Protein AF-A0A1Q3Z375-F1 (afdb_monomer_lite)

Secondary structure (DSSP, 8-state):
-EEEPTTSSEEEEEEEE-SS---TTHHHHHHHHHHHHHHTT-EEEEEETT--HHHHHHHHHHHHHTTT--

Structure (mmCIF, N/CA/C/O backbone):
data_AF-A0A1Q3Z375-F1
#
_entry.id   AF-A0A1Q3Z375-F1
#
loop_
_atom_site.group_PDB
_atom_site.id
_atom_site.type_symbol
_atom_site.label_atom_id
_atom_site.label_alt_id
_atom_site.label_comp_id
_atom_site.label_asym_id
_atom_site.label_entity_id
_atom_site.label_seq_id
_atom_site.pdbx_PDB_ins_code
_atom_site.Cartn_x
_atom_site.Cartn_y
_atom_site.Cartn_z
_atom_site.occupancy
_atom_site.B_iso_or_equiv
_atom_site.auth_seq_id
_atom_site.auth_comp_id
_atom_site.auth_asym_id
_atom_site.auth_atom_id
_atom_site.pdbx_PDB_model_num
ATOM 1 N N . MET A 1 1 ? -5.570 -3.285 -7.012 1.00 91.50 1 MET A N 1
ATOM 2 C CA . MET A 1 1 ? -6.271 -4.319 -6.213 1.00 91.50 1 MET A CA 1
ATOM 3 C C . MET A 1 1 ? -6.643 -3.743 -4.851 1.00 91.50 1 MET A C 1
ATOM 5 O O . MET A 1 1 ? -5.908 -2.897 -4.358 1.00 91.50 1 MET A O 1
ATOM 9 N N . LEU A 1 2 ? -7.749 -4.180 -4.241 1.00 95.31 2 LEU A N 1
ATOM 10 C CA . LEU A 1 2 ? -8.131 -3.793 -2.877 1.00 95.31 2 LEU A CA 1
ATOM 11 C C . LEU A 1 2 ? -8.129 -5.013 -1.954 1.00 95.31 2 LEU A C 1
ATOM 13 O O . LEU A 1 2 ? -8.591 -6.082 -2.343 1.00 95.31 2 LEU A O 1
ATOM 17 N N . VAL A 1 3 ? -7.652 -4.827 -0.728 1.00 95.44 3 VAL A N 1
ATOM 18 C CA . VAL A 1 3 ? -7.875 -5.746 0.389 1.00 95.44 3 VAL A CA 1
ATOM 19 C C . VAL A 1 3 ? -9.035 -5.199 1.204 1.00 95.44 3 VAL A C 1
ATOM 21 O O . VAL A 1 3 ? -9.017 -4.036 1.623 1.00 95.44 3 VAL A O 1
ATOM 24 N N . ILE A 1 4 ? -10.040 -6.040 1.412 1.00 95.38 4 ILE A N 1
ATOM 25 C CA . ILE A 1 4 ? -11.273 -5.692 2.112 1.00 95.38 4 ILE A CA 1
ATOM 26 C C . ILE A 1 4 ? -11.216 -6.271 3.526 1.00 95.38 4 ILE A C 1
ATOM 28 O O . ILE A 1 4 ? -10.843 -7.428 3.717 1.00 95.38 4 ILE A O 1
ATOM 32 N N . GLY A 1 5 ? -11.535 -5.440 4.515 1.00 92.38 5 GLY A N 1
ATOM 33 C CA . GLY A 1 5 ? -11.640 -5.840 5.911 1.00 92.38 5 GLY A CA 1
ATOM 34 C C . GLY A 1 5 ? -12.899 -6.660 6.186 1.00 92.38 5 GLY A C 1
ATOM 35 O O . GLY A 1 5 ? -13.792 -6.784 5.350 1.00 92.38 5 GLY A O 1
ATOM 36 N N . HIS A 1 6 ? -12.989 -7.200 7.399 1.00 92.69 6 HIS A N 1
ATOM 37 C CA . HIS A 1 6 ? -14.137 -8.005 7.828 1.00 92.69 6 HIS A CA 1
ATOM 38 C C . HIS A 1 6 ? -15.460 -7.216 7.868 1.00 92.69 6 HIS A C 1
ATOM 40 O O . HIS A 1 6 ? -16.530 -7.814 7.845 1.00 92.69 6 HIS A O 1
ATOM 46 N N . ASP A 1 7 ? -15.398 -5.885 7.940 1.00 93.81 7 ASP A N 1
ATOM 47 C CA . ASP A 1 7 ? -16.543 -4.969 7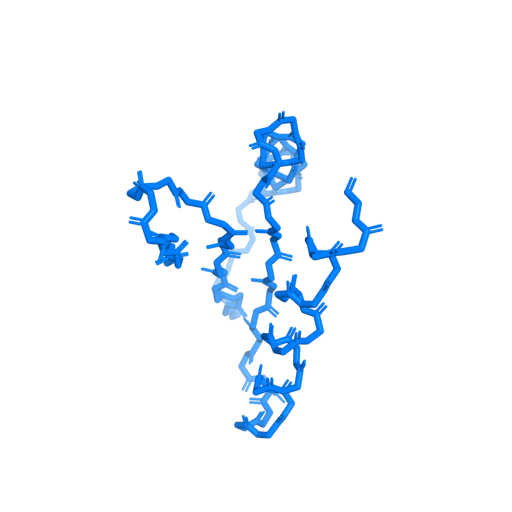.919 1.00 93.81 7 ASP A CA 1
ATOM 48 C C . ASP A 1 7 ? -16.981 -4.589 6.491 1.00 93.81 7 ASP A C 1
ATOM 50 O O . ASP A 1 7 ? -17.844 -3.731 6.305 1.00 93.81 7 ASP A O 1
ATOM 54 N N . GLY A 1 8 ? -16.371 -5.205 5.473 1.00 95.00 8 GLY A N 1
ATOM 55 C CA . GLY A 1 8 ? -16.654 -4.935 4.068 1.00 95.00 8 GLY A CA 1
ATOM 56 C C . GLY A 1 8 ? -16.020 -3.647 3.541 1.00 95.00 8 GLY A C 1
ATOM 57 O O . GLY A 1 8 ? -16.254 -3.290 2.385 1.00 95.00 8 GLY A O 1
ATOM 58 N N . ARG A 1 9 ? -15.204 -2.940 4.338 1.00 94.69 9 ARG A N 1
ATOM 59 C CA . ARG A 1 9 ? -14.548 -1.698 3.909 1.00 94.69 9 ARG A CA 1
ATOM 60 C C . ARG A 1 9 ? -13.122 -1.953 3.413 1.00 94.69 9 ARG A C 1
ATOM 62 O O . ARG A 1 9 ? -12.425 -2.813 3.955 1.00 94.69 9 ARG A O 1
ATOM 69 N N . PRO A 1 10 ? -12.635 -1.208 2.406 1.00 95.19 10 PRO A N 1
ATOM 70 C CA . PRO A 1 10 ? -11.240 -1.293 1.992 1.00 95.19 10 PRO A CA 1
ATOM 71 C C . PRO A 1 10 ? -10.295 -0.907 3.132 1.00 95.19 10 PRO A C 1
ATOM 73 O O . PRO A 1 10 ? -10.501 0.093 3.819 1.00 95.19 10 PRO A O 1
ATOM 76 N N . ILE A 1 11 ? -9.233 -1.689 3.320 1.00 95.44 11 ILE A N 1
ATOM 77 C CA . ILE A 1 11 ? -8.202 -1.416 4.334 1.00 95.44 11 ILE A CA 1
ATOM 78 C C . ILE A 1 11 ? -6.815 -1.198 3.728 1.00 95.44 11 ILE A C 1
ATOM 80 O O . ILE A 1 11 ? -5.984 -0.528 4.339 1.00 95.44 11 ILE A O 1
ATOM 84 N N . LEU A 1 12 ? -6.578 -1.719 2.522 1.00 96.12 12 LEU A N 1
ATOM 85 C CA . LEU A 1 12 ? -5.333 -1.557 1.781 1.00 96.12 12 LEU A CA 1
ATOM 86 C C . LEU A 1 12 ? -5.624 -1.540 0.277 1.00 96.12 12 LEU A C 1
ATOM 88 O O . LEU A 1 12 ? -6.309 -2.421 -0.239 1.00 96.12 12 LEU A O 1
ATOM 92 N N . ALA A 1 13 ? -5.068 -0.567 -0.428 1.00 96.81 13 ALA A N 1
ATOM 93 C CA . ALA A 1 13 ? -4.975 -0.541 -1.876 1.00 96.81 13 ALA A CA 1
ATOM 94 C C . ALA A 1 13 ? -3.567 -0.979 -2.292 1.00 96.81 13 ALA A C 1
ATOM 96 O O . ALA A 1 13 ? -2.578 -0.419 -1.827 1.00 96.81 13 ALA A O 1
ATOM 97 N N . VAL A 1 14 ? -3.490 -1.983 -3.164 1.00 95.50 14 VAL A N 1
ATOM 98 C CA . VAL A 1 14 ? -2.238 -2.480 -3.742 1.00 95.50 14 VAL A CA 1
ATOM 99 C C . VAL A 1 14 ? -2.208 -2.109 -5.216 1.00 95.50 14 VAL A C 1
ATOM 101 O O . VAL A 1 14 ? -3.119 -2.479 -5.969 1.00 95.50 14 VAL A O 1
ATOM 104 N N . GLU A 1 15 ? -1.172 -1.392 -5.625 1.00 93.44 15 GLU A N 1
ATOM 105 C CA . GLU A 1 15 ? -0.941 -1.001 -7.010 1.00 93.44 15 GLU A CA 1
ATOM 106 C C . GLU A 1 15 ? 0.368 -1.600 -7.507 1.00 93.44 15 GLU A C 1
ATOM 108 O O . GLU A 1 15 ? 1.406 -1.485 -6.861 1.00 93.44 15 GLU A O 1
ATOM 113 N N . PHE A 1 16 ? 0.291 -2.271 -8.651 1.00 91.38 16 PHE A N 1
ATOM 114 C CA . PHE A 1 16 ? 1.462 -2.785 -9.331 1.00 91.38 16 PHE A CA 1
ATOM 115 C C . PHE A 1 16 ? 1.980 -1.720 -10.297 1.00 91.38 16 PHE A C 1
ATOM 117 O O . PHE A 1 16 ? 1.247 -1.285 -11.186 1.00 91.38 16 PHE A O 1
ATOM 124 N N . GLN A 1 17 ? 3.224 -1.302 -10.097 1.00 85.38 17 GLN A N 1
ATOM 125 C CA . GLN A 1 17 ? 3.921 -0.313 -10.904 1.00 85.38 17 GLN A CA 1
ATOM 126 C C . GLN A 1 17 ? 4.848 -1.047 -11.877 1.00 85.38 17 GLN A C 1
ATOM 128 O O . GLN A 1 17 ? 5.961 -1.437 -11.522 1.00 85.38 17 GLN A O 1
ATOM 133 N N . GLY A 1 18 ? 4.358 -1.267 -13.098 1.00 76.06 18 GLY A N 1
ATOM 134 C CA . GLY A 1 18 ? 5.157 -1.811 -14.197 1.00 76.06 18 GLY A CA 1
ATOM 135 C C . GLY A 1 18 ? 5.922 -0.721 -14.957 1.00 76.06 18 GLY A C 1
ATOM 136 O O . GLY A 1 18 ? 5.689 0.473 -14.782 1.00 76.06 18 GLY A O 1
ATOM 137 N N . SER A 1 19 ? 6.798 -1.128 -15.874 1.00 66.06 19 SER A N 1
ATOM 138 C CA . SER A 1 19 ? 7.606 -0.229 -16.724 1.00 66.06 19 SER A CA 1
ATOM 139 C C . SER A 1 19 ? 6.833 0.484 -17.854 1.00 66.06 19 SER A C 1
ATOM 141 O O . SER A 1 19 ? 7.416 1.224 -18.650 1.00 66.06 19 SER A O 1
ATOM 143 N N . GLY A 1 20 ? 5.516 0.282 -17.944 1.00 61.69 20 GLY A N 1
ATOM 144 C CA . GLY A 1 20 ? 4.661 0.822 -19.000 1.00 61.69 20 GLY A CA 1
ATOM 145 C C . GLY A 1 20 ? 4.409 2.325 -18.864 1.00 61.69 20 GLY A C 1
ATOM 146 O O . GLY A 1 20 ? 3.555 2.740 -18.091 1.00 61.69 20 GLY A O 1
ATOM 147 N N . HIS A 1 21 ? 5.142 3.111 -19.658 1.00 53.91 21 HIS A N 1
ATOM 148 C CA . HIS A 1 21 ? 4.905 4.505 -20.056 1.00 53.91 21 HIS A CA 1
ATOM 149 C C . HIS A 1 21 ? 4.135 5.393 -19.063 1.00 53.91 21 HIS A C 1
ATOM 151 O O . HIS A 1 21 ? 2.911 5.530 -19.129 1.00 53.91 21 HIS A O 1
ATOM 157 N N . TYR A 1 22 ? 4.894 6.118 -18.238 1.00 56.34 22 TYR A N 1
ATOM 158 C CA . TYR A 1 22 ? 4.445 7.359 -17.609 1.00 56.34 22 TYR A CA 1
ATOM 159 C C . TYR A 1 22 ? 3.918 8.314 -18.692 1.00 56.34 22 TY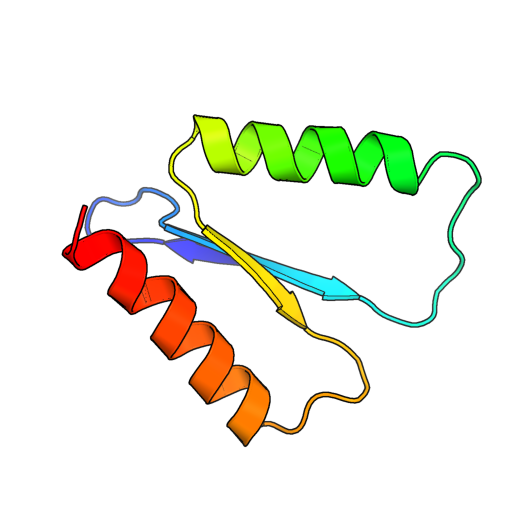R A C 1
ATOM 161 O O . TYR A 1 22 ? 4.683 8.983 -19.386 1.00 56.34 22 TYR A O 1
ATOM 169 N N . GLN A 1 23 ? 2.599 8.352 -18.873 1.00 64.69 23 GLN A N 1
ATOM 170 C CA . GLN A 1 23 ? 1.947 9.407 -19.644 1.00 64.69 23 GLN A CA 1
ATOM 171 C C . GLN A 1 23 ? 2.045 10.720 -18.857 1.00 64.69 23 GLN A C 1
ATOM 173 O O . GLN A 1 23 ? 2.072 10.709 -17.627 1.00 64.69 23 GLN A O 1
ATOM 178 N N . SER A 1 24 ? 2.117 11.837 -19.579 1.00 61.03 24 SER A N 1
ATOM 179 C CA . SER A 1 24 ? 2.497 13.189 -19.130 1.00 61.03 24 SER A CA 1
ATOM 180 C C . SER A 1 24 ? 1.937 13.677 -17.783 1.00 61.03 24 SER A C 1
ATOM 182 O O . SER A 1 24 ? 2.607 14.466 -17.125 1.00 61.03 24 SER A O 1
ATOM 184 N N . ASP A 1 25 ? 0.759 13.212 -17.354 1.00 70.62 25 ASP A N 1
ATOM 185 C CA . ASP A 1 25 ? 0.082 13.644 -16.116 1.00 70.62 25 ASP A CA 1
ATOM 186 C C . ASP A 1 25 ? 0.081 12.592 -14.980 1.00 70.62 25 ASP A C 1
ATOM 188 O O . ASP A 1 25 ? -0.638 12.690 -13.982 1.00 70.62 25 ASP A O 1
ATOM 192 N N . ALA A 1 26 ? 0.886 11.537 -15.116 1.00 77.56 26 ALA A N 1
ATOM 193 C CA . ALA A 1 26 ? 0.976 10.463 -14.129 1.00 77.56 26 ALA A CA 1
ATOM 194 C C . ALA A 1 26 ? 1.331 10.943 -12.700 1.00 77.56 26 ALA A C 1
ATOM 196 O O . ALA A 1 26 ? 0.670 10.481 -11.766 1.00 77.56 26 ALA A O 1
ATOM 197 N N . PRO A 1 27 ? 2.261 11.902 -12.486 1.00 83.06 27 PRO A N 1
ATOM 198 C CA . PRO A 1 27 ? 2.579 12.379 -11.139 1.00 83.06 27 PRO A CA 1
ATOM 199 C C . PRO A 1 27 ? 1.403 13.063 -10.428 1.00 83.06 27 PRO A C 1
ATOM 201 O O . PRO A 1 27 ? 1.169 12.809 -9.245 1.00 83.06 27 PRO A O 1
ATOM 204 N N . ALA A 1 28 ? 0.641 13.909 -11.133 1.00 87.62 28 ALA A N 1
ATOM 205 C CA . ALA A 1 28 ? -0.487 14.622 -10.534 1.00 87.62 28 ALA A CA 1
ATOM 206 C C . ALA A 1 28 ? -1.618 13.653 -10.167 1.00 87.62 28 ALA A C 1
ATOM 208 O O . ALA A 1 28 ? -2.160 13.705 -9.059 1.00 87.62 28 ALA A O 1
ATOM 209 N N . ARG A 1 29 ? -1.925 12.703 -11.060 1.00 86.00 29 ARG A N 1
ATOM 210 C CA . ARG A 1 29 ? -2.917 11.654 -10.800 1.00 86.00 29 ARG A CA 1
ATOM 211 C C . ARG A 1 29 ? -2.534 10.783 -9.605 1.00 86.00 29 ARG A C 1
ATOM 213 O O . ARG A 1 29 ? -3.396 10.467 -8.782 1.00 86.00 29 ARG A O 1
ATOM 220 N N . ASP A 1 30 ? -1.264 10.405 -9.490 1.00 88.19 30 ASP A N 1
ATOM 221 C CA . ASP A 1 30 ? -0.794 9.594 -8.367 1.00 88.19 30 ASP A CA 1
ATOM 222 C C . ASP A 1 30 ? -0.848 10.359 -7.045 1.00 88.19 30 ASP A C 1
ATOM 224 O O . ASP A 1 30 ? -1.230 9.779 -6.027 1.00 88.19 30 ASP A O 1
ATOM 228 N N . ALA A 1 31 ? -0.564 11.663 -7.053 1.00 91.62 31 ALA A N 1
ATOM 229 C CA . ALA A 1 31 ? -0.726 12.505 -5.872 1.00 91.62 31 ALA A CA 1
ATOM 230 C C . ALA A 1 31 ? -2.192 12.556 -5.406 1.00 91.62 31 ALA A C 1
ATOM 232 O O . ALA A 1 31 ? -2.476 12.321 -4.229 1.00 91.62 31 ALA A O 1
ATOM 233 N N . VAL A 1 32 ? -3.135 12.782 -6.330 1.00 93.75 32 VAL A N 1
ATOM 234 C CA . VAL A 1 32 ? -4.576 12.791 -6.018 1.00 93.75 32 VAL A CA 1
ATOM 235 C C . VAL A 1 32 ? -5.031 11.434 -5.474 1.00 93.75 32 VAL A C 1
ATOM 237 O O . VAL A 1 32 ? -5.741 11.377 -4.470 1.00 93.75 32 VAL A O 1
ATOM 240 N N . LYS A 1 33 ? -4.588 10.334 -6.091 1.00 92.50 33 LYS A N 1
ATOM 241 C CA . LYS A 1 33 ? -4.901 8.963 -5.663 1.00 92.50 33 LYS A CA 1
ATOM 242 C C . LYS A 1 33 ? -4.391 8.678 -4.246 1.00 92.50 33 LYS A C 1
ATOM 244 O O . LYS A 1 33 ? -5.157 8.209 -3.403 1.00 92.50 33 LYS A O 1
ATOM 249 N N . LYS A 1 34 ? -3.119 8.991 -3.975 1.00 93.31 34 LYS A N 1
ATOM 250 C CA . LYS A 1 34 ? -2.480 8.799 -2.662 1.00 93.31 34 LYS A CA 1
ATOM 251 C C . LYS A 1 34 ? -3.201 9.604 -1.579 1.00 93.31 34 LYS A C 1
ATOM 253 O O . LYS A 1 34 ? -3.496 9.068 -0.512 1.00 93.31 34 LYS A O 1
ATOM 258 N N . GLU A 1 35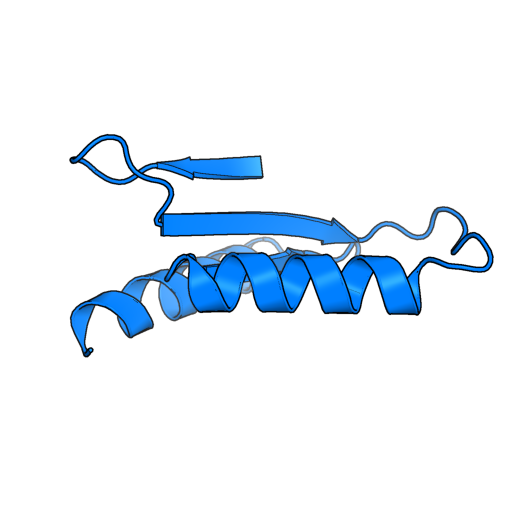 ? -3.567 10.849 -1.873 1.00 96.56 35 GLU A N 1
ATOM 259 C CA . GLU A 1 35 ? -4.281 11.703 -0.923 1.00 96.56 35 GLU A CA 1
ATOM 260 C C . GLU A 1 35 ? -5.727 11.247 -0.678 1.00 96.56 35 GLU A C 1
ATOM 262 O O . GLU A 1 35 ? -6.195 11.268 0.462 1.00 96.56 35 GLU A O 1
ATOM 267 N N . ALA A 1 36 ? -6.436 10.782 -1.710 1.00 96.31 36 ALA A N 1
ATOM 268 C CA . ALA A 1 36 ? -7.783 10.235 -1.559 1.00 96.31 36 ALA A CA 1
ATOM 269 C C . ALA A 1 36 ? -7.796 9.000 -0.640 1.00 96.31 36 ALA A C 1
ATOM 271 O O . ALA A 1 36 ? -8.621 8.917 0.272 1.00 96.31 36 ALA A O 1
ATOM 272 N N . LEU A 1 37 ? -6.847 8.075 -0.827 1.00 95.38 37 LEU A N 1
ATOM 273 C CA . LEU A 1 37 ? -6.698 6.890 0.025 1.00 95.38 37 LEU A CA 1
ATOM 274 C C . LEU A 1 37 ? -6.340 7.264 1.469 1.00 95.38 37 LEU A C 1
ATOM 276 O O . LEU A 1 37 ? -6.949 6.740 2.404 1.00 95.38 37 LEU A O 1
ATOM 280 N N . ARG A 1 38 ? -5.432 8.234 1.654 1.00 94.31 38 ARG A N 1
ATOM 281 C CA . ARG A 1 38 ? -5.067 8.757 2.978 1.00 94.31 38 ARG A CA 1
ATOM 282 C C . ARG A 1 38 ? -6.283 9.321 3.713 1.00 94.31 38 ARG A C 1
ATOM 284 O O . ARG A 1 38 ? -6.508 8.971 4.869 1.00 94.31 38 ARG A O 1
ATOM 291 N N . LYS A 1 39 ? -7.090 10.155 3.047 1.00 95.44 39 LYS A N 1
ATOM 292 C CA . LYS A 1 39 ? -8.326 10.716 3.625 1.00 95.44 39 LYS A CA 1
ATOM 293 C C . LYS A 1 39 ? -9.365 9.640 3.946 1.00 95.44 39 LYS A C 1
ATOM 295 O O . LYS A 1 39 ? -10.099 9.789 4.916 1.00 95.44 39 LYS A O 1
ATOM 300 N N . ALA A 1 40 ? -9.409 8.562 3.166 1.00 93.62 40 ALA A N 1
ATOM 301 C CA . ALA A 1 40 ? -10.299 7.428 3.398 1.00 93.62 40 ALA A CA 1
ATOM 302 C C . ALA A 1 40 ? -9.803 6.458 4.493 1.00 93.62 40 ALA A C 1
ATOM 304 O O . ALA A 1 40 ? -10.495 5.487 4.797 1.00 93.62 40 ALA A O 1
ATOM 305 N N . GLY A 1 41 ? -8.614 6.674 5.074 1.00 92.62 41 GLY A N 1
ATOM 306 C CA . GLY A 1 41 ? -8.022 5.745 6.047 1.00 92.62 41 GLY A CA 1
ATOM 307 C C . GLY A 1 41 ? -7.668 4.379 5.441 1.00 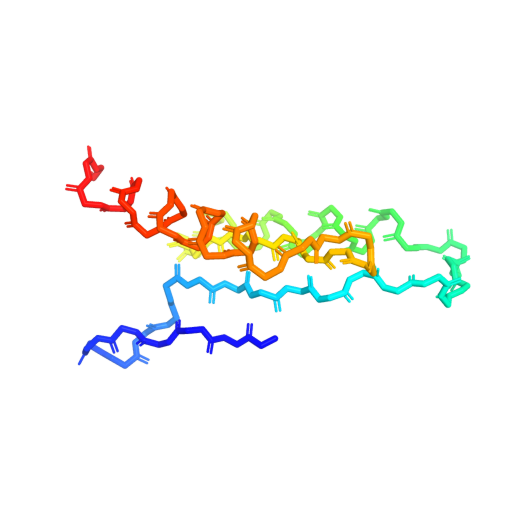92.62 41 GLY A C 1
ATOM 308 O O . GLY A 1 41 ? -7.674 3.356 6.135 1.00 92.62 41 GLY A O 1
ATOM 309 N N . VAL A 1 42 ? -7.406 4.353 4.131 1.00 94.94 42 VAL A N 1
ATOM 310 C CA . VAL A 1 42 ? -7.015 3.162 3.377 1.00 94.94 42 VAL A CA 1
ATOM 311 C C . VAL A 1 42 ? -5.512 3.232 3.146 1.00 94.94 42 VAL A C 1
ATOM 313 O O . VAL A 1 42 ? -5.012 4.185 2.552 1.00 94.94 42 VAL A O 1
ATOM 316 N N . ASN A 1 43 ? -4.780 2.217 3.604 1.00 94.88 43 ASN A N 1
ATOM 317 C CA . ASN A 1 43 ? -3.344 2.153 3.356 1.00 94.88 43 ASN A CA 1
ATOM 318 C C . ASN A 1 43 ? -3.075 1.971 1.860 1.00 94.88 43 ASN A C 1
ATOM 320 O O . ASN A 1 43 ? -3.892 1.401 1.139 1.00 94.88 43 ASN A O 1
ATOM 324 N N . TYR A 1 44 ? -1.922 2.431 1.390 1.00 94.62 44 TYR A N 1
ATOM 325 C CA . TYR A 1 44 ? -1.526 2.308 -0.008 1.00 94.62 44 TYR A CA 1
ATOM 326 C C . TYR A 1 44 ? -0.169 1.618 -0.103 1.00 94.62 44 TYR A C 1
ATOM 328 O O . TYR A 1 44 ? 0.749 1.949 0.650 1.00 94.62 44 TYR A O 1
ATOM 336 N N . LEU A 1 45 ? -0.066 0.640 -1.000 1.00 95.00 45 LEU A N 1
ATOM 337 C CA . LEU A 1 45 ? 1.130 -0.159 -1.206 1.00 95.00 45 LEU A CA 1
ATOM 338 C C . LEU A 1 45 ? 1.454 -0.290 -2.692 1.00 95.00 45 LEU A C 1
ATOM 340 O O . LEU A 1 45 ? 0.638 -0.782 -3.469 1.00 95.00 45 LEU A O 1
ATOM 344 N N . GLU A 1 46 ? 2.682 0.071 -3.047 1.00 94.12 46 GLU A N 1
ATOM 345 C CA . GLU A 1 46 ? 3.239 -0.117 -4.385 1.00 94.12 46 GLU A CA 1
ATOM 346 C C . GLU A 1 46 ? 4.051 -1.418 -4.438 1.00 94.12 46 GLU A C 1
ATOM 348 O O . GLU A 1 46 ? 4.870 -1.698 -3.552 1.00 94.12 46 GLU A O 1
ATOM 353 N N . VAL A 1 47 ? 3.806 -2.206 -5.483 1.00 94.31 47 VAL A N 1
ATOM 354 C CA . VAL A 1 47 ? 4.562 -3.412 -5.834 1.00 94.31 47 VAL A CA 1
ATOM 355 C C . VAL A 1 47 ? 5.227 -3.171 -7.179 1.00 94.31 47 VAL A C 1
ATOM 357 O O . VAL A 1 47 ? 4.557 -2.770 -8.126 1.00 94.31 47 VAL A O 1
ATOM 360 N N . PHE A 1 48 ? 6.527 -3.416 -7.262 1.00 91.81 48 PHE A N 1
ATOM 361 C CA . PHE A 1 48 ? 7.315 -3.222 -8.478 1.00 91.81 48 PHE A CA 1
ATOM 362 C C . PHE A 1 48 ? 7.707 -4.567 -9.090 1.00 91.81 48 PHE A C 1
ATOM 364 O O . PHE A 1 48 ? 7.800 -5.564 -8.377 1.00 91.81 48 PHE A O 1
ATOM 371 N N . ASP A 1 49 ? 8.003 -4.578 -10.392 1.00 90.94 49 ASP A N 1
ATOM 372 C CA . ASP A 1 49 ? 8.541 -5.753 -11.103 1.00 90.94 49 ASP A CA 1
ATOM 373 C C . ASP A 1 49 ? 9.783 -6.358 -10.420 1.00 90.94 49 ASP A C 1
ATOM 375 O O . ASP A 1 49 ? 10.017 -7.559 -10.491 1.00 90.94 49 ASP A O 1
ATOM 379 N N . SER A 1 50 ? 10.580 -5.529 -9.740 1.00 91.69 50 SER A N 1
ATOM 380 C CA . SER A 1 50 ? 11.795 -5.942 -9.032 1.00 91.69 50 SER A CA 1
ATOM 381 C C . SER A 1 50 ? 11.558 -6.460 -7.609 1.00 91.69 50 SER A C 1
ATOM 383 O O 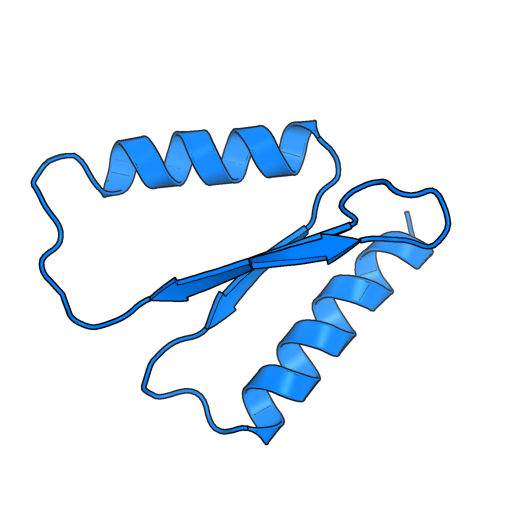. SER A 1 50 ? 12.523 -6.785 -6.919 1.00 91.69 50 SER A O 1
ATOM 385 N N . ASP A 1 51 ? 10.319 -6.446 -7.107 1.00 93.81 51 ASP A N 1
ATOM 386 C CA . ASP A 1 51 ? 10.032 -6.911 -5.752 1.00 93.81 51 ASP A CA 1
ATOM 387 C C . ASP A 1 51 ? 9.949 -8.441 -5.701 1.00 93.81 51 ASP A C 1
ATOM 389 O O . ASP A 1 51 ? 9.060 -9.060 -6.285 1.00 93.81 51 ASP A O 1
ATOM 393 N N . GLU A 1 52 ? 10.809 -9.050 -4.889 1.00 96.50 52 GLU A N 1
ATOM 394 C CA . GLU A 1 52 ? 10.736 -10.482 -4.614 1.00 96.50 52 GLU A CA 1
ATOM 395 C C . GLU A 1 52 ? 9.497 -10.840 -3.769 1.00 96.5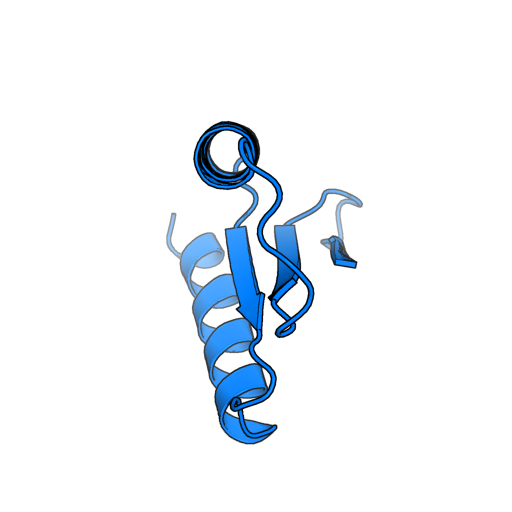0 52 GLU A C 1
ATOM 397 O O . GLU A 1 52 ? 9.064 -10.048 -2.918 1.00 96.50 52 GLU A O 1
ATOM 402 N N . PRO A 1 53 ? 8.944 -12.065 -3.889 1.00 96.31 53 PRO A N 1
ATOM 403 C CA . PRO A 1 53 ? 7.741 -12.471 -3.159 1.00 96.31 53 PRO A CA 1
ATOM 404 C C . PRO A 1 53 ? 7.811 -12.258 -1.639 1.00 96.31 53 PRO A C 1
ATOM 406 O O . PRO A 1 53 ? 6.799 -11.968 -0.996 1.00 96.31 53 PRO A O 1
ATOM 409 N N . GLU A 1 54 ? 8.992 -12.399 -1.032 1.00 97.50 54 GLU A N 1
ATOM 410 C CA . GLU A 1 54 ? 9.181 -12.143 0.398 1.00 97.50 54 GLU A CA 1
ATOM 411 C C . GLU A 1 54 ? 9.094 -10.655 0.754 1.00 97.50 54 GLU A C 1
ATOM 413 O O . GLU A 1 54 ? 8.457 -10.296 1.749 1.00 97.50 54 GLU A O 1
ATOM 418 N N . MET A 1 55 ? 9.649 -9.782 -0.087 1.00 95.81 55 MET A N 1
ATOM 419 C CA . MET A 1 55 ? 9.539 -8.334 0.083 1.00 95.81 55 MET A CA 1
ATOM 420 C C . MET A 1 55 ? 8.077 -7.899 0.012 1.00 95.81 55 MET A C 1
ATOM 422 O O . MET A 1 55 ? 7.624 -7.146 0.875 1.00 95.81 55 MET A O 1
ATOM 426 N N . ILE A 1 56 ? 7.313 -8.437 -0.946 1.00 95.44 56 ILE A N 1
ATOM 427 C CA . ILE A 1 56 ? 5.874 -8.168 -1.074 1.00 95.44 56 ILE A CA 1
ATOM 428 C C . ILE A 1 56 ? 5.135 -8.599 0.200 1.00 95.44 56 ILE A C 1
ATOM 430 O O . ILE A 1 56 ? 4.368 -7.814 0.762 1.00 95.44 56 ILE A O 1
ATOM 434 N N . ARG A 1 57 ? 5.400 -9.808 0.720 1.00 95.69 57 ARG A N 1
ATOM 435 C CA . ARG A 1 57 ? 4.795 -10.284 1.981 1.00 95.69 57 ARG A CA 1
ATOM 436 C C . ARG A 1 57 ? 5.099 -9.353 3.155 1.00 95.69 57 ARG A C 1
ATOM 438 O O . ARG A 1 57 ? 4.192 -9.031 3.925 1.00 95.69 57 ARG A O 1
ATOM 445 N N . ASN A 1 58 ? 6.346 -8.910 3.289 1.00 95.94 58 ASN A N 1
ATOM 446 C CA . ASN A 1 58 ? 6.759 -8.017 4.372 1.00 95.94 58 ASN A CA 1
ATOM 447 C C . ASN A 1 58 ? 6.102 -6.639 4.246 1.00 95.94 58 ASN A C 1
ATOM 449 O O . ASN A 1 58 ? 5.537 -6.144 5.221 1.00 95.94 58 ASN A O 1
ATOM 453 N N . LYS A 1 59 ? 6.070 -6.074 3.036 1.00 94.94 59 LYS A N 1
ATOM 454 C CA . LYS A 1 59 ? 5.366 -4.823 2.738 1.00 94.94 59 LYS A CA 1
ATOM 455 C C . LYS A 1 59 ? 3.881 -4.894 3.121 1.00 94.94 59 LYS A C 1
ATOM 457 O O . LYS A 1 59 ? 3.390 -4.004 3.815 1.00 94.94 59 LYS A O 1
ATOM 462 N N . VAL A 1 60 ? 3.182 -5.970 2.742 1.00 94.25 60 VAL A N 1
ATOM 463 C CA . VAL A 1 60 ? 1.767 -6.182 3.100 1.00 94.25 60 VAL A CA 1
ATOM 464 C C . VAL A 1 60 ? 1.588 -6.285 4.616 1.00 94.25 60 VAL A C 1
ATOM 466 O O . VAL A 1 60 ? 0.736 -5.592 5.174 1.00 94.25 60 VAL A O 1
ATOM 469 N N . ARG A 1 61 ? 2.408 -7.086 5.312 1.00 94.19 61 ARG A N 1
ATOM 470 C CA . ARG A 1 61 ? 2.348 -7.203 6.783 1.00 94.19 61 ARG A CA 1
ATOM 471 C C . ARG A 1 61 ? 2.530 -5.849 7.466 1.00 94.19 61 ARG A C 1
ATOM 473 O O . ARG A 1 61 ? 1.717 -5.477 8.309 1.00 94.19 61 ARG A O 1
ATOM 480 N N . SER A 1 62 ? 3.554 -5.090 7.077 1.00 92.56 62 SER A N 1
ATOM 481 C CA . SER A 1 62 ? 3.820 -3.766 7.644 1.00 92.56 62 SER A CA 1
ATOM 482 C C . SER A 1 62 ? 2.696 -2.765 7.369 1.00 92.56 62 SER A C 1
ATOM 484 O O . SER A 1 62 ? 2.423 -1.919 8.220 1.00 92.56 62 SER A O 1
ATOM 486 N N . ALA A 1 63 ? 2.042 -2.850 6.208 1.00 91.69 63 ALA A N 1
ATOM 487 C CA . ALA A 1 63 ? 0.908 -1.995 5.876 1.00 91.69 63 ALA A CA 1
ATOM 488 C C . ALA A 1 63 ? -0.333 -2.327 6.721 1.00 91.69 63 ALA A C 1
ATOM 490 O O . ALA A 1 63 ? -1.057 -1.419 7.114 1.00 91.69 63 ALA A O 1
ATOM 491 N N . LEU A 1 64 ? -0.577 -3.598 7.048 1.00 88.88 64 LEU A N 1
ATOM 492 C CA . LEU A 1 64 ? -1.736 -3.994 7.857 1.00 88.88 64 LEU A CA 1
ATOM 493 C C . LEU A 1 64 ? -1.549 -3.699 9.356 1.00 88.88 64 LEU A C 1
ATOM 495 O O . LEU A 1 64 ? -2.489 -3.242 10.003 1.00 88.88 64 LEU A O 1
ATOM 499 N N . ILE A 1 65 ? -0.339 -3.878 9.902 1.00 82.88 65 ILE A N 1
ATOM 500 C CA . ILE A 1 65 ? -0.059 -3.640 11.333 1.00 82.88 65 ILE A CA 1
ATOM 501 C C . ILE A 1 65 ? -0.250 -2.164 11.720 1.00 82.88 65 ILE A C 1
ATOM 503 O O . ILE A 1 65 ? -0.784 -1.880 12.790 1.00 82.88 65 ILE A O 1
ATOM 507 N N . ARG A 1 66 ? 0.112 -1.212 10.846 1.00 64.88 66 ARG A N 1
ATOM 508 C CA . ARG A 1 66 ? -0.013 0.233 11.135 1.00 64.88 66 ARG A CA 1
ATOM 509 C C . ARG A 1 66 ? -1.446 0.703 11.403 1.00 64.88 66 ARG A C 1
ATOM 511 O O . ARG A 1 66 ? -1.605 1.745 12.021 1.00 64.88 66 ARG A O 1
ATOM 518 N N . LYS A 1 67 ? -2.469 -0.045 10.971 1.00 60.06 67 LYS A N 1
ATOM 519 C CA . LYS A 1 67 ? -3.881 0.289 11.222 1.00 60.06 67 LYS A CA 1
ATOM 520 C C . LYS A 1 67 ? -4.390 -0.208 12.582 1.00 60.06 67 LYS A C 1
ATOM 522 O O . LYS A 1 67 ? -5.398 0.288 13.052 1.00 60.06 67 LYS A O 1
ATOM 527 N N . LEU A 1 68 ? -3.716 -1.174 13.211 1.00 57.69 68 LEU A N 1
ATOM 528 C CA . LEU A 1 68 ? -4.105 -1.682 14.537 1.00 57.69 68 LEU A CA 1
ATOM 529 C C . LEU A 1 68 ? -3.557 -0.826 15.690 1.00 57.69 68 LEU A C 1
ATOM 531 O O . LEU A 1 68 ? -3.980 -1.002 16.826 1.00 57.69 68 LEU A O 1
ATOM 535 N N . ALA A 1 69 ? -2.604 0.066 15.405 1.00 52.56 69 ALA A N 1
ATOM 536 C CA . ALA A 1 69 ? -1.936 0.911 16.395 1.00 52.56 69 ALA A CA 1
ATOM 537 C C . ALA A 1 69 ? -2.411 2.381 16.389 1.00 52.56 69 ALA A C 1
ATOM 539 O O . ALA A 1 69 ? -1.849 3.190 17.124 1.00 52.56 69 ALA A O 1
ATOM 540 N N . ALA A 1 70 ? -3.396 2.725 15.554 1.00 47.62 70 ALA A N 1
ATOM 541 C CA . ALA A 1 70 ? -3.986 4.058 15.414 1.00 47.62 70 ALA A CA 1
ATOM 542 C C . ALA A 1 70 ? -5.494 3.984 15.668 1.00 47.62 70 ALA A C 1
ATOM 544 O O . ALA A 1 70 ? -6.032 4.957 16.238 1.00 47.62 70 ALA A O 1
#

Foldseek 3Di:
DFDADPVRHTAEDEDEDEPPDDDPCNVVVVVVVCVVCVVVNHHYYYDYPPDDPVNVVVRVVVSNVVSVVD

Sequence (70 aa):
MLVIGHDGRPILAVEFQGSGHYQSDAPARDAVKKEALRKAGVNYLEVFDSDEPEMIRNKVRSALIRKLAA

pLDDT: mean 87.07, std 13.3, range [47.62, 97.5]

Radius of gyration: 13.21 Å; chains: 1; bounding box: 28×27×36 Å